Protein AF-C0BC99-F1 (afdb_monomer_lite)

Sequence (129 aa):
MKLSVIQNAFENVKKFSQEKLVEKYPNGVPEAIQKRYLQELTFLENSDCIDDFEIFRCLSEEAKKSNTLMNMRGTVSGSILCYLLGNHSFNPLSTHYYCTECGYYEKVDTHLFGIDLPSRKCPCCNTKM

pLDDT: mean 93.55, std 7.0, range [51.5, 98.44]

InterPro domains:
  IPR011708 Bacterial DNA polymerase III, alpha subunit, NTPase domain [PF07733] (13-95)

Structure (mmCIF, N/CA/C/O backbone):
data_AF-C0BC99-F1
#
_entry.id   AF-C0BC99-F1
#
loop_
_atom_site.group_PDB
_atom_site.id
_atom_site.type_symbol
_atom_site.label_atom_id
_atom_site.label_alt_id
_atom_site.label_comp_id
_atom_site.label_asym_id
_atom_site.label_entity_id
_atom_site.label_seq_id
_atom_site.pdbx_PDB_ins_code
_atom_site.Cartn_x
_atom_site.Cartn_y
_atom_site.Cartn_z
_atom_site.occupancy
_atom_site.B_iso_or_equiv
_atom_site.auth_seq_id
_atom_site.auth_comp_id
_atom_site.auth_asym_id
_atom_site.auth_atom_id
_atom_site.pdbx_PDB_model_num
ATOM 1 N N . MET A 1 1 ? -9.883 15.388 28.819 1.00 51.50 1 MET A N 1
ATOM 2 C CA . MET A 1 1 ? -10.926 14.483 28.293 1.00 51.50 1 MET A CA 1
ATOM 3 C C . MET A 1 1 ? -10.224 13.212 27.834 1.00 51.50 1 MET A C 1
ATOM 5 O O . MET A 1 1 ? -9.363 13.324 26.977 1.00 51.50 1 MET A O 1
ATOM 9 N N . LYS A 1 2 ? -10.476 12.052 28.459 1.00 58.25 2 LYS A N 1
ATOM 10 C CA . LYS A 1 2 ? -9.964 10.762 27.962 1.00 58.25 2 LYS A CA 1
ATOM 11 C C . LYS A 1 2 ? -10.963 10.258 26.927 1.00 58.25 2 LYS A C 1
ATOM 13 O O . LYS A 1 2 ? -12.096 9.961 27.295 1.00 58.25 2 LYS A O 1
ATOM 18 N N . LEU A 1 3 ? -10.571 10.255 25.658 1.00 64.56 3 LEU A N 1
ATOM 19 C CA . LEU A 1 3 ? -11.337 9.581 24.614 1.00 64.56 3 LEU A CA 1
ATOM 20 C C . LEU A 1 3 ? -11.312 8.071 24.894 1.00 64.56 3 LEU A C 1
ATOM 22 O O . LEU A 1 3 ? -10.333 7.548 25.428 1.00 64.56 3 LEU A O 1
ATOM 26 N N . SER A 1 4 ? -12.422 7.395 24.619 1.00 75.62 4 SER A N 1
ATOM 27 C CA . SER A 1 4 ? -12.529 5.942 24.738 1.00 75.62 4 SER A CA 1
ATOM 28 C C . SER A 1 4 ? -11.747 5.262 23.618 1.00 75.62 4 SER A C 1
ATOM 30 O O . SER A 1 4 ? -11.940 5.622 22.459 1.00 75.62 4 SER A O 1
ATOM 32 N N . VAL A 1 5 ? -10.936 4.265 23.975 1.00 83.31 5 VAL A N 1
ATOM 33 C CA . VAL A 1 5 ? -10.159 3.449 23.029 1.00 83.31 5 VAL A CA 1
ATOM 34 C C . VAL A 1 5 ? -11.096 2.623 22.148 1.00 83.31 5 VAL A C 1
ATOM 36 O O . VAL A 1 5 ? -12.065 2.044 22.655 1.00 83.31 5 VAL A O 1
ATOM 39 N N . ILE A 1 6 ? -10.811 2.543 20.848 1.00 91.00 6 ILE A N 1
ATOM 40 C CA . ILE A 1 6 ? -11.576 1.698 19.930 1.00 91.00 6 ILE A CA 1
ATOM 41 C C . ILE A 1 6 ? -11.120 0.245 20.111 1.00 91.00 6 ILE A C 1
ATOM 43 O O . ILE A 1 6 ? -9.941 -0.092 20.008 1.00 91.00 6 ILE A O 1
ATOM 47 N N . GLN A 1 7 ? -12.064 -0.650 20.403 1.00 91.38 7 GLN A N 1
ATOM 48 C CA . GLN A 1 7 ? -11.747 -2.067 20.592 1.00 91.38 7 GLN A CA 1
ATOM 49 C C . GLN A 1 7 ? -11.195 -2.686 19.300 1.00 91.38 7 GL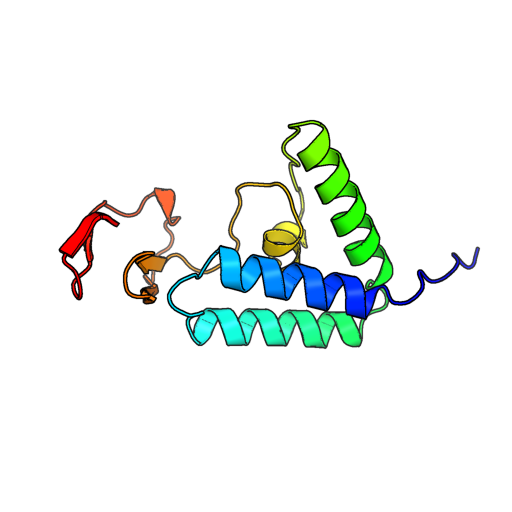N A C 1
ATOM 51 O O . GLN A 1 7 ? -11.794 -2.539 18.236 1.00 91.38 7 GLN A O 1
ATOM 56 N N . ASN A 1 8 ? -10.091 -3.431 19.420 1.00 94.50 8 ASN A N 1
ATOM 57 C CA . ASN A 1 8 ? -9.410 -4.127 18.319 1.00 94.50 8 ASN A CA 1
ATOM 58 C C . ASN A 1 8 ? -8.950 -3.211 17.166 1.00 94.50 8 ASN A C 1
ATOM 60 O O . ASN A 1 8 ? -8.856 -3.650 16.018 1.00 94.50 8 ASN A O 1
ATOM 64 N N . ALA A 1 9 ? -8.704 -1.926 17.440 1.00 96.19 9 ALA A N 1
ATOM 65 C CA . ALA A 1 9 ? -8.343 -0.951 16.414 1.00 96.19 9 ALA A CA 1
ATOM 66 C C . ALA A 1 9 ? -7.089 -1.361 15.624 1.00 96.19 9 ALA A C 1
ATOM 68 O O . ALA A 1 9 ? -7.082 -1.311 14.393 1.00 96.19 9 ALA A O 1
ATOM 69 N N . PHE A 1 10 ? -6.052 -1.848 16.311 1.00 97.19 10 PHE A N 1
ATOM 70 C CA . PHE A 1 10 ? -4.827 -2.302 15.657 1.00 97.19 10 PHE A CA 1
ATOM 71 C C . PHE A 1 10 ? -5.066 -3.526 14.766 1.00 97.19 10 PHE A C 1
ATOM 73 O O . PHE A 1 10 ? -4.618 -3.558 13.619 1.00 97.19 10 PHE A O 1
ATOM 80 N N . GLU A 1 11 ? -5.804 -4.523 15.255 1.00 97.88 11 GLU A N 1
ATOM 81 C CA . GLU A 1 11 ? -6.127 -5.741 14.514 1.00 97.88 11 GLU A CA 1
ATOM 82 C C . GLU A 1 11 ? -6.948 -5.434 13.259 1.00 97.88 11 GLU A C 1
ATOM 84 O O . GLU A 1 11 ? -6.675 -5.998 12.195 1.00 97.88 11 GLU A O 1
ATOM 89 N N . ASN A 1 12 ? -7.910 -4.511 13.356 1.00 97.56 12 ASN A N 1
ATOM 90 C CA . ASN A 1 12 ? -8.715 -4.063 12.223 1.00 97.56 12 ASN A CA 1
ATOM 91 C C . ASN A 1 12 ? -7.846 -3.387 11.155 1.00 97.56 12 ASN A C 1
ATOM 93 O O . ASN A 1 12 ? -7.920 -3.753 9.977 1.00 97.56 12 ASN A O 1
ATOM 97 N N . VAL A 1 13 ? -6.981 -2.451 11.563 1.00 98.12 13 VAL A N 1
ATOM 98 C CA . VAL A 1 13 ? -6.041 -1.764 10.666 1.00 98.12 13 VAL A CA 1
ATOM 99 C C . VAL A 1 13 ? -5.088 -2.758 10.006 1.00 98.12 13 VAL A C 1
ATOM 101 O O . VAL A 1 13 ? -4.925 -2.742 8.782 1.00 98.12 13 VAL A O 1
ATOM 104 N N . LYS A 1 14 ? -4.485 -3.661 10.785 1.00 98.44 14 LYS A N 1
ATOM 105 C CA . LYS A 1 14 ? -3.554 -4.687 10.298 1.00 98.44 14 LYS A CA 1
ATOM 106 C C . LYS A 1 14 ? -4.210 -5.610 9.280 1.00 98.44 14 LYS A C 1
ATOM 108 O O . LYS A 1 14 ? -3.655 -5.830 8.207 1.00 98.44 14 LYS A O 1
ATOM 113 N N . LYS A 1 15 ? -5.396 -6.133 9.596 1.00 98.38 15 LYS A N 1
ATOM 114 C CA . LYS A 1 15 ? -6.127 -7.038 8.707 1.00 98.38 15 LYS A CA 1
ATOM 115 C C . LYS A 1 15 ? -6.478 -6.348 7.390 1.00 98.38 15 LYS A C 1
ATOM 117 O O . LYS A 1 15 ? -6.138 -6.856 6.326 1.00 98.38 15 LYS A O 1
ATOM 122 N N . PHE A 1 16 ? -7.100 -5.172 7.461 1.00 98.38 16 PHE A N 1
ATOM 123 C CA . PHE A 1 16 ? -7.536 -4.449 6.268 1.00 98.38 16 PHE A CA 1
ATOM 124 C C . PHE A 1 16 ? -6.355 -4.026 5.388 1.00 98.38 16 PHE A C 1
ATOM 126 O O . PHE A 1 16 ? -6.381 -4.207 4.171 1.00 98.38 16 PHE A O 1
ATOM 133 N N . SER A 1 17 ? -5.294 -3.479 5.989 1.00 98.25 17 SER A N 1
ATOM 134 C CA . SER A 1 17 ? -4.109 -3.061 5.234 1.00 98.25 17 SER A CA 1
ATOM 135 C C . SER A 1 17 ? -3.385 -4.249 4.592 1.00 98.25 17 SER A C 1
ATOM 137 O O . SER A 1 17 ? -2.945 -4.128 3.451 1.00 98.25 17 SER A O 1
ATOM 139 N N . GLN A 1 18 ? -3.339 -5.414 5.248 1.00 98.25 18 GLN A N 1
ATOM 140 C CA . GLN A 1 18 ? -2.799 -6.643 4.664 1.00 98.25 18 GLN A CA 1
ATOM 141 C C . GLN A 1 18 ? -3.628 -7.138 3.470 1.00 98.25 18 GLN A C 1
ATOM 143 O O . GLN A 1 18 ? -3.057 -7.484 2.437 1.00 98.25 18 GLN A O 1
ATOM 148 N N . GLU A 1 19 ? -4.959 -7.145 3.580 1.00 98.12 19 GLU A N 1
ATOM 149 C CA . GLU A 1 19 ? -5.854 -7.503 2.470 1.00 98.12 19 GLU A CA 1
ATOM 150 C C . GLU A 1 19 ? -5.625 -6.579 1.262 1.00 98.12 19 GLU A C 1
ATOM 152 O O . GLU A 1 19 ? -5.429 -7.046 0.139 1.00 98.12 19 GLU A O 1
ATOM 157 N N . LYS A 1 20 ? -5.543 -5.264 1.501 1.00 97.69 20 LYS A N 1
ATOM 158 C CA . LYS A 1 20 ? -5.283 -4.257 0.461 1.00 97.69 20 LYS A CA 1
ATOM 159 C C . LYS A 1 20 ? -3.889 -4.356 -0.140 1.00 97.69 20 LYS A C 1
ATOM 161 O O . LYS A 1 20 ? -3.711 -4.065 -1.323 1.00 97.69 20 LYS A O 1
ATOM 166 N N . LEU A 1 21 ? -2.900 -4.756 0.654 1.00 97.81 21 LEU A N 1
ATOM 167 C CA . LEU A 1 21 ? -1.539 -4.967 0.182 1.00 97.81 21 LEU A CA 1
ATOM 168 C C . LEU A 1 21 ? -1.510 -6.110 -0.836 1.00 97.81 21 LEU A C 1
ATOM 170 O O . LEU A 1 21 ? -0.978 -5.936 -1.927 1.00 97.81 21 LEU A O 1
ATOM 174 N N . VAL A 1 22 ? -2.142 -7.241 -0.522 1.00 96.94 22 VAL A N 1
ATOM 175 C CA . VAL A 1 22 ?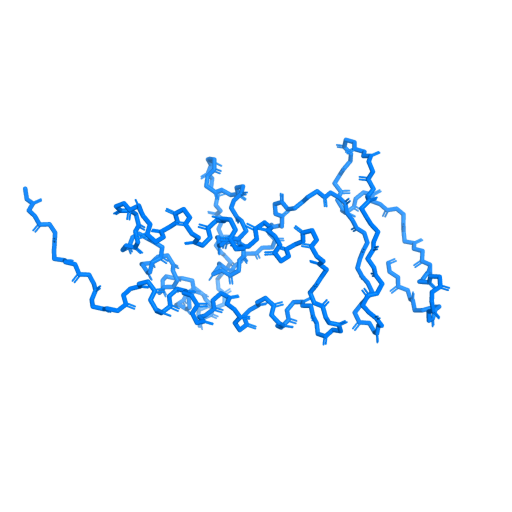 -2.223 -8.383 -1.446 1.00 96.94 22 VAL A CA 1
ATOM 176 C C . VAL A 1 22 ? -3.045 -8.040 -2.691 1.00 96.94 22 VAL A C 1
ATOM 178 O O . VAL A 1 22 ? -2.644 -8.395 -3.794 1.00 96.94 22 VAL A O 1
ATOM 181 N N . GLU A 1 23 ? -4.142 -7.290 -2.548 1.00 96.38 23 GLU A N 1
ATOM 182 C CA . GLU A 1 23 ? -4.950 -6.820 -3.685 1.00 96.38 23 GLU A CA 1
ATOM 183 C C . GLU A 1 23 ? -4.140 -5.946 -4.658 1.00 96.38 23 GLU A C 1
ATOM 185 O O . GLU A 1 23 ? -4.258 -6.090 -5.873 1.00 96.38 23 GLU A O 1
ATOM 190 N N . LYS A 1 24 ? -3.290 -5.052 -4.136 1.00 95.44 24 LYS A N 1
ATOM 191 C CA . LYS A 1 24 ? -2.434 -4.178 -4.955 1.00 95.44 24 LYS A CA 1
ATOM 192 C C . LYS A 1 24 ? -1.243 -4.907 -5.580 1.00 95.44 24 LYS A C 1
ATOM 194 O O . LYS A 1 24 ? -0.756 -4.467 -6.619 1.00 95.44 24 LYS A O 1
ATOM 199 N N . TYR A 1 25 ? -0.782 -5.995 -4.965 1.00 96.69 25 TYR A N 1
ATOM 200 C CA . TYR A 1 25 ? 0.362 -6.786 -5.422 1.00 96.69 25 TYR A CA 1
ATOM 201 C C . TYR A 1 25 ? -0.034 -8.264 -5.626 1.00 96.69 25 TYR A C 1
ATOM 203 O O . TYR A 1 25 ? 0.460 -9.142 -4.910 1.00 96.69 25 TYR A O 1
ATOM 211 N N . PRO A 1 26 ? -0.914 -8.565 -6.606 1.00 95.69 26 PRO A N 1
ATOM 212 C CA . PRO A 1 26 ? -1.516 -9.891 -6.782 1.00 95.69 26 PRO A CA 1
ATOM 213 C C . PRO A 1 26 ? -0.503 -10.994 -7.107 1.00 95.69 26 PRO A C 1
ATOM 215 O O . PRO A 1 26 ? -0.736 -12.156 -6.788 1.00 95.69 26 PRO A O 1
ATOM 218 N N . ASN A 1 27 ? 0.639 -10.639 -7.704 1.00 96.12 27 ASN A N 1
ATOM 219 C CA . ASN A 1 27 ? 1.712 -11.573 -8.051 1.00 96.12 27 ASN A CA 1
ATOM 220 C C . ASN A 1 27 ? 2.889 -11.522 -7.066 1.00 96.12 27 ASN A C 1
ATOM 222 O O . ASN A 1 27 ? 4.036 -11.780 -7.423 1.00 96.12 27 ASN A O 1
ATOM 226 N N . GLY A 1 28 ? 2.598 -11.179 -5.812 1.00 95.88 28 GLY A N 1
ATOM 227 C CA . GLY A 1 28 ? 3.568 -11.139 -4.727 1.00 95.88 28 GLY A CA 1
ATOM 228 C C . GLY A 1 28 ? 4.004 -9.719 -4.390 1.00 95.88 28 GLY A C 1
ATOM 229 O O . GLY A 1 28 ? 4.218 -8.882 -5.271 1.00 95.88 28 GLY A O 1
ATOM 230 N N . VAL A 1 29 ? 4.130 -9.469 -3.085 1.00 97.62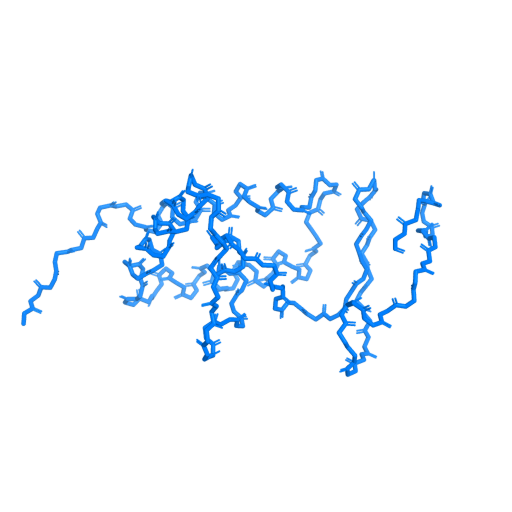 29 VAL A N 1
ATOM 231 C CA . VAL A 1 29 ? 4.578 -8.194 -2.522 1.00 97.62 29 VAL A CA 1
ATOM 232 C C . VAL A 1 29 ? 6.109 -8.134 -2.593 1.00 97.62 29 VAL A C 1
ATOM 234 O O . VAL A 1 29 ? 6.772 -8.968 -1.972 1.00 97.62 29 VAL A O 1
ATOM 237 N N . PRO A 1 30 ? 6.700 -7.155 -3.301 1.00 97.44 30 PRO A N 1
ATOM 238 C CA . PRO A 1 30 ? 8.149 -6.985 -3.342 1.00 97.44 30 PRO A CA 1
ATOM 239 C C . PRO A 1 30 ? 8.745 -6.758 -1.948 1.00 97.44 30 PRO A C 1
ATOM 241 O O . PRO A 1 30 ? 8.171 -6.037 -1.131 1.00 97.44 30 PRO A O 1
ATOM 244 N N . GLU A 1 31 ? 9.940 -7.296 -1.693 1.00 97.12 31 GLU A N 1
ATOM 245 C CA . GLU A 1 31 ? 10.593 -7.239 -0.374 1.00 97.12 31 GLU A CA 1
ATOM 246 C C . GLU A 1 31 ? 10.729 -5.805 0.163 1.00 97.12 31 GLU A C 1
ATOM 248 O O . GLU A 1 31 ? 10.443 -5.542 1.330 1.00 97.12 31 GLU A O 1
ATOM 253 N N . ALA A 1 32 ? 11.097 -4.850 -0.697 1.00 96.06 32 ALA A N 1
ATOM 254 C CA . ALA A 1 32 ? 11.220 -3.442 -0.318 1.00 96.06 32 ALA A CA 1
ATOM 255 C C . ALA A 1 32 ? 9.897 -2.855 0.211 1.00 96.06 32 ALA A C 1
ATOM 257 O O . ALA A 1 32 ? 9.895 -2.066 1.158 1.00 96.06 32 ALA A O 1
ATOM 258 N N . ILE A 1 33 ? 8.774 -3.266 -0.381 1.00 97.69 33 ILE A N 1
ATOM 259 C CA . ILE A 1 33 ? 7.430 -2.815 -0.016 1.00 97.69 33 ILE A CA 1
ATOM 260 C C . ILE A 1 33 ? 6.976 -3.523 1.259 1.00 97.69 33 ILE A C 1
ATOM 262 O O . ILE A 1 33 ? 6.513 -2.864 2.189 1.00 97.69 33 ILE A O 1
ATOM 266 N N . GLN A 1 34 ? 7.191 -4.839 1.344 1.00 98.00 34 GLN A N 1
ATOM 267 C CA . GLN A 1 34 ? 6.891 -5.632 2.534 1.00 98.00 34 GLN A CA 1
ATOM 268 C C . GLN A 1 34 ? 7.643 -5.103 3.761 1.00 98.00 34 GLN A C 1
ATOM 270 O O . GLN A 1 34 ? 7.058 -4.934 4.829 1.00 98.00 34 GLN A O 1
ATOM 275 N N . LYS A 1 35 ? 8.932 -4.788 3.605 1.00 98.12 35 LYS A N 1
ATOM 276 C CA . LYS A 1 35 ? 9.760 -4.216 4.668 1.00 98.12 35 LYS A CA 1
ATOM 277 C C . LYS A 1 35 ? 9.208 -2.874 5.140 1.00 98.12 35 LYS A C 1
ATO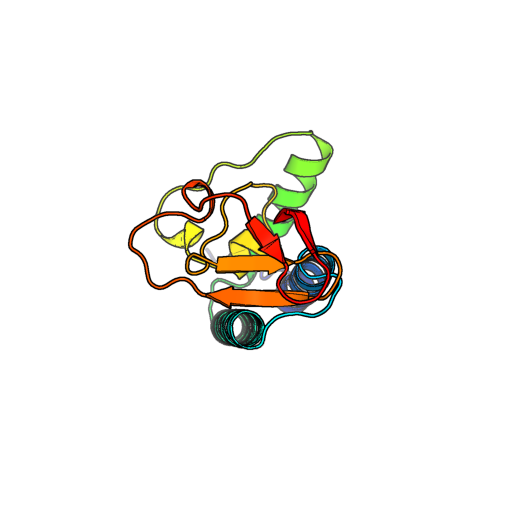M 279 O O . LYS A 1 35 ? 9.085 -2.669 6.343 1.00 98.12 35 LYS A O 1
ATOM 284 N N . ARG A 1 36 ? 8.842 -1.981 4.213 1.00 97.94 36 ARG A N 1
ATOM 285 C CA . ARG A 1 36 ? 8.261 -0.674 4.551 1.00 97.94 36 ARG A CA 1
ATOM 286 C C . ARG A 1 36 ? 6.915 -0.813 5.267 1.00 97.94 36 ARG A C 1
ATOM 288 O O . ARG A 1 36 ? 6.692 -0.128 6.259 1.00 97.94 36 ARG A O 1
ATOM 295 N N . TYR A 1 37 ? 6.054 -1.711 4.789 1.00 98.44 37 TYR A N 1
ATOM 296 C CA . TYR A 1 37 ? 4.772 -2.031 5.416 1.00 98.44 37 TYR A CA 1
ATOM 297 C C . TYR A 1 37 ? 4.945 -2.516 6.857 1.00 98.44 37 TYR A C 1
ATOM 299 O O . TYR A 1 37 ? 4.346 -1.948 7.765 1.00 98.44 37 TYR A O 1
ATOM 307 N N . LEU A 1 38 ? 5.804 -3.515 7.080 1.00 98.38 38 LEU A N 1
ATOM 308 C CA . LEU A 1 38 ? 6.049 -4.064 8.415 1.00 98.38 38 LEU A CA 1
ATOM 309 C C . LEU A 1 38 ? 6.654 -3.027 9.361 1.00 98.38 38 LEU A C 1
ATOM 311 O O . LEU A 1 38 ? 6.245 -2.958 10.513 1.00 98.38 38 LEU A O 1
ATOM 315 N N . GLN A 1 39 ? 7.582 -2.198 8.875 1.00 98.06 39 GLN A N 1
ATOM 316 C CA . GLN A 1 39 ? 8.139 -1.102 9.664 1.00 98.06 39 GLN A CA 1
ATOM 317 C C . GLN A 1 39 ? 7.041 -0.151 10.150 1.00 98.06 39 GLN A C 1
ATOM 319 O O . GLN A 1 39 ? 6.939 0.082 11.350 1.00 98.06 39 GLN A O 1
ATOM 324 N N . GLU A 1 40 ? 6.202 0.370 9.248 1.00 97.94 40 GLU A N 1
ATOM 325 C CA . GLU A 1 40 ? 5.115 1.280 9.637 1.00 97.94 40 GLU A CA 1
ATOM 326 C C . GLU A 1 40 ? 4.078 0.606 10.542 1.00 97.94 40 GLU A C 1
ATOM 328 O O . GLU A 1 40 ? 3.606 1.233 11.486 1.00 97.94 40 GLU A O 1
ATOM 333 N N . LEU A 1 41 ? 3.766 -0.671 10.312 1.00 98.06 41 LEU A N 1
ATOM 334 C CA . LEU A 1 41 ? 2.846 -1.428 11.158 1.00 98.06 41 LEU A CA 1
ATOM 335 C C . LEU A 1 41 ? 3.389 -1.604 12.585 1.00 98.06 41 LEU A C 1
ATOM 337 O O . LEU A 1 41 ? 2.650 -1.397 13.542 1.00 98.06 41 LEU A O 1
ATOM 341 N N . THR A 1 42 ? 4.678 -1.924 12.738 1.00 98.00 42 THR A N 1
ATOM 342 C CA . THR A 1 42 ? 5.335 -2.009 14.052 1.00 98.00 42 THR A CA 1
ATOM 343 C C . THR A 1 42 ? 5.412 -0.645 14.739 1.00 98.00 42 THR A C 1
ATOM 345 O O . THR A 1 42 ? 5.254 -0.567 15.955 1.00 98.00 42 THR A O 1
ATOM 348 N N . PHE A 1 43 ? 5.624 0.446 13.994 1.00 96.75 43 PHE A N 1
ATOM 349 C CA . PHE A 1 43 ? 5.549 1.790 14.575 1.00 96.75 43 PHE A CA 1
ATOM 350 C C . PHE A 1 43 ? 4.138 2.115 15.068 1.00 96.75 43 PHE A C 1
ATOM 352 O O . PHE A 1 43 ? 4.003 2.665 16.158 1.00 96.75 43 PHE A O 1
ATOM 359 N N . LEU A 1 44 ? 3.104 1.746 14.306 1.00 96.44 44 LEU A N 1
ATOM 360 C CA . LEU A 1 44 ? 1.715 1.962 14.700 1.00 96.44 44 LEU A CA 1
ATOM 361 C C . LEU A 1 44 ? 1.345 1.168 15.959 1.00 96.44 44 LEU A C 1
ATOM 363 O O . LEU A 1 44 ? 0.721 1.727 16.848 1.00 96.44 44 LEU A O 1
ATOM 367 N N . GLU A 1 45 ? 1.773 -0.093 16.069 1.00 96.19 45 GLU A N 1
ATOM 368 C CA . GLU A 1 45 ? 1.522 -0.952 17.243 1.00 96.19 45 GLU A CA 1
ATOM 369 C C . GLU A 1 45 ? 2.025 -0.333 18.558 1.00 96.19 45 GLU A C 1
ATOM 371 O O . GLU A 1 45 ? 1.447 -0.556 19.617 1.00 96.19 45 GLU A O 1
ATOM 376 N N . ASN A 1 46 ? 3.089 0.472 18.482 1.00 94.38 46 ASN A N 1
ATOM 377 C CA . ASN A 1 46 ? 3.710 1.141 19.626 1.00 94.38 46 ASN A CA 1
ATOM 378 C C . ASN A 1 46 ? 3.353 2.640 19.717 1.00 94.38 46 ASN A C 1
ATOM 380 O O . ASN A 1 46 ? 4.022 3.386 20.433 1.00 94.38 46 ASN A O 1
ATOM 384 N N . SER A 1 47 ? 2.353 3.101 18.963 1.00 92.19 47 SER A N 1
ATOM 385 C CA . SER A 1 47 ? 1.951 4.507 18.871 1.00 92.19 47 SER A CA 1
ATOM 386 C C . SER A 1 47 ? 0.597 4.754 19.535 1.00 92.19 47 SER A C 1
ATOM 388 O O . SER A 1 47 ? -0.297 3.917 19.481 1.00 92.19 47 SER A O 1
ATOM 390 N N . ASP A 1 48 ? 0.400 5.960 20.068 1.00 91.81 48 ASP A N 1
ATOM 391 C CA . ASP A 1 48 ? -0.906 6.423 20.556 1.00 91.81 48 ASP A CA 1
ATOM 392 C C . ASP A 1 48 ? -1.900 6.749 19.415 1.00 91.81 48 ASP A C 1
ATOM 394 O O . ASP A 1 48 ? -3.050 7.092 19.675 1.00 91.81 48 ASP A O 1
ATOM 398 N N . CYS A 1 49 ? -1.482 6.639 18.146 1.00 91.94 49 CYS A N 1
ATOM 399 C CA . CYS A 1 49 ? -2.290 6.969 16.964 1.00 91.94 49 CYS A CA 1
ATOM 400 C C . CYS A 1 49 ? -3.087 5.781 16.389 1.00 91.94 49 CYS A C 1
ATOM 402 O O . CYS A 1 49 ? -3.641 5.895 15.296 1.00 91.94 49 CYS A O 1
ATOM 404 N N . ILE A 1 50 ? -3.146 4.631 17.069 1.00 95.31 50 ILE A N 1
ATOM 405 C CA . ILE A 1 50 ? -3.867 3.441 16.570 1.00 95.31 50 ILE A CA 1
ATOM 406 C C . ILE A 1 50 ? -5.336 3.769 16.260 1.00 95.31 50 ILE A C 1
ATOM 408 O O . ILE A 1 50 ? -5.830 3.435 15.180 1.00 95.31 50 ILE A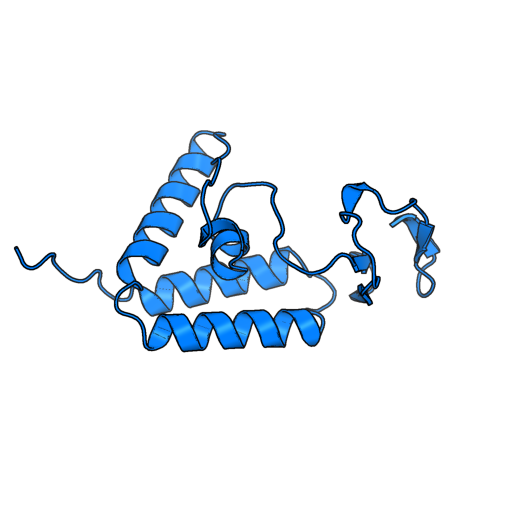 O 1
ATOM 412 N N . ASP A 1 51 ? -6.012 4.470 17.173 1.00 95.12 51 ASP A N 1
ATOM 413 C CA . ASP A 1 51 ? -7.414 4.859 17.001 1.00 95.12 51 ASP A CA 1
ATOM 414 C C . ASP A 1 51 ? -7.598 5.817 15.811 1.00 95.12 51 ASP A C 1
ATOM 416 O O . ASP A 1 51 ? -8.570 5.688 15.068 1.00 95.12 51 ASP A O 1
ATOM 420 N N . ASP A 1 52 ? -6.646 6.723 15.562 1.00 94.00 52 ASP A N 1
ATOM 421 C CA . ASP A 1 52 ? -6.697 7.649 14.421 1.00 94.00 52 ASP A CA 1
ATOM 422 C C . ASP A 1 52 ? -6.669 6.893 13.083 1.00 94.00 52 ASP A C 1
ATOM 424 O O . ASP A 1 52 ? -7.413 7.220 12.154 1.00 94.00 52 ASP A O 1
ATOM 428 N N . PHE A 1 53 ? -5.840 5.849 12.984 1.00 95.62 53 PHE A N 1
ATOM 429 C CA . PHE A 1 53 ? -5.757 5.002 11.791 1.00 95.62 53 PHE A CA 1
ATOM 430 C C . PHE A 1 53 ? -7.023 4.163 11.588 1.00 95.62 53 PHE A C 1
ATOM 432 O O . PHE A 1 53 ? -7.464 3.986 10.448 1.00 95.62 53 PHE A O 1
ATOM 439 N N . GLU A 1 54 ? -7.644 3.685 12.666 1.00 96.81 54 GLU A N 1
ATOM 440 C CA . GLU A 1 54 ? -8.910 2.951 12.588 1.00 96.81 54 GLU A CA 1
ATOM 441 C C . GLU A 1 54 ? -10.084 3.863 12.202 1.00 96.81 54 GLU A C 1
ATOM 443 O O . GLU A 1 54 ? -10.922 3.489 11.373 1.00 96.81 54 GLU A O 1
ATOM 448 N N . ILE A 1 55 ? -10.120 5.094 12.720 1.00 95.44 55 ILE A N 1
ATOM 449 C CA . ILE A 1 55 ? -11.082 6.119 12.295 1.00 95.44 55 ILE A CA 1
ATOM 450 C C . ILE A 1 55 ? -10.876 6.439 10.813 1.00 95.44 55 ILE A C 1
ATOM 452 O O . ILE A 1 55 ? -11.844 6.461 10.050 1.00 95.44 55 ILE A O 1
ATOM 456 N N . PHE A 1 56 ? -9.629 6.631 10.376 1.00 95.00 56 PHE A N 1
ATOM 457 C CA . PHE A 1 56 ? -9.311 6.874 8.970 1.00 95.00 56 PHE A CA 1
ATOM 458 C C . PHE A 1 56 ? -9.774 5.724 8.064 1.00 95.00 56 PHE A C 1
ATOM 460 O O . PHE A 1 56 ? -10.381 5.974 7.022 1.00 95.00 56 PHE A O 1
ATOM 467 N N . ARG A 1 57 ? -9.567 4.464 8.473 1.00 96.31 57 ARG A N 1
ATOM 468 C CA . ARG A 1 57 ? -10.077 3.281 7.759 1.00 96.31 57 ARG A CA 1
ATOM 469 C C . ARG A 1 57 ? -11.603 3.301 7.649 1.00 96.31 57 ARG A C 1
ATOM 471 O O . ARG A 1 57 ? -12.138 3.061 6.569 1.00 96.31 57 ARG A O 1
ATOM 478 N N . CYS A 1 58 ? -12.308 3.600 8.740 1.00 96.19 58 CYS A N 1
ATOM 479 C CA . CYS A 1 58 ? -13.770 3.696 8.736 1.00 96.19 58 CYS A CA 1
ATOM 480 C C . CYS A 1 58 ? -14.264 4.793 7.782 1.00 96.19 58 CYS A C 1
ATOM 482 O O . CYS A 1 58 ? -15.134 4.540 6.950 1.00 96.19 58 CYS A O 1
ATOM 484 N N . LEU A 1 59 ? -13.673 5.990 7.855 1.00 95.44 59 LEU A N 1
ATOM 485 C CA . LEU A 1 59 ? -13.996 7.105 6.959 1.00 95.44 59 LEU A CA 1
ATOM 486 C C . LEU A 1 59 ? -13.725 6.753 5.494 1.00 95.44 59 LEU A C 1
ATOM 488 O O . LEU A 1 59 ? -14.516 7.097 4.620 1.00 95.44 59 LEU A O 1
ATOM 492 N N . SER A 1 60 ? -12.638 6.031 5.232 1.00 95.31 60 SER A N 1
ATOM 493 C CA . SER A 1 60 ? -12.280 5.553 3.900 1.00 95.31 60 SER A CA 1
ATOM 494 C C . SER A 1 60 ? -13.321 4.609 3.304 1.00 95.31 60 SER A C 1
ATOM 496 O O . SER A 1 60 ? -13.714 4.765 2.146 1.00 95.31 60 SER A O 1
ATOM 498 N N . GLU A 1 61 ? -13.813 3.657 4.096 1.00 95.88 61 GLU A N 1
ATOM 499 C CA . GLU A 1 61 ? -14.849 2.722 3.658 1.00 95.88 61 GLU A CA 1
ATOM 500 C C . GLU A 1 61 ? -16.178 3.440 3.377 1.00 95.88 61 GLU A C 1
ATOM 502 O O . GLU A 1 61 ? -16.832 3.153 2.373 1.00 95.88 61 GLU A O 1
ATOM 507 N N . GLU A 1 62 ? -16.556 4.426 4.193 1.00 96.38 62 GLU A N 1
ATOM 508 C CA . GLU A 1 62 ? -17.737 5.260 3.924 1.00 96.38 62 GLU A CA 1
ATOM 509 C C . GLU A 1 62 ? -17.556 6.151 2.682 1.00 96.38 62 GLU A C 1
ATOM 511 O O . GLU A 1 62 ? -18.469 6.284 1.858 1.00 96.38 62 GLU A O 1
ATOM 516 N N . ALA A 1 63 ? -16.358 6.705 2.473 1.00 95.19 63 ALA A N 1
ATOM 517 C CA . ALA A 1 63 ? -16.022 7.445 1.258 1.00 95.19 63 ALA A CA 1
ATOM 518 C C . ALA A 1 63 ? -16.131 6.549 0.011 1.00 95.19 63 ALA A C 1
ATOM 520 O O . ALA A 1 63 ? -16.696 6.951 -1.006 1.00 95.19 63 ALA A O 1
ATOM 521 N N . LYS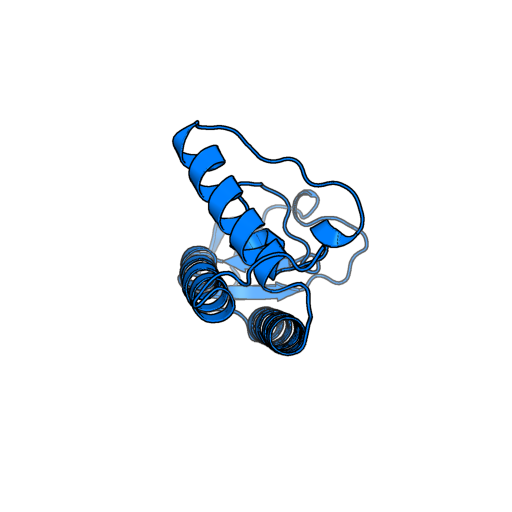 A 1 64 ? -15.678 5.293 0.100 1.00 94.56 64 LYS A N 1
ATOM 522 C CA . LYS A 1 64 ? -15.811 4.307 -0.978 1.00 94.56 64 LYS A CA 1
ATOM 523 C C . LYS A 1 64 ? -17.275 3.979 -1.286 1.00 94.56 64 LYS A C 1
ATOM 525 O O . LYS A 1 64 ? -17.654 3.974 -2.454 1.00 94.56 64 LYS A O 1
ATOM 530 N N . LYS A 1 65 ? -18.113 3.756 -0.266 1.00 96.25 65 LYS A N 1
ATOM 531 C CA . LYS A 1 65 ? -19.561 3.503 -0.441 1.00 96.25 65 LYS A CA 1
ATOM 532 C C . LYS A 1 65 ? -20.286 4.674 -1.106 1.00 96.25 65 LYS A C 1
ATOM 534 O O . LYS A 1 65 ? -21.231 4.463 -1.860 1.00 96.25 65 LYS A O 1
ATOM 539 N N . SER A 1 66 ? -19.830 5.896 -0.846 1.00 95.44 66 SER A N 1
ATOM 540 C CA . SER A 1 66 ? -20.370 7.130 -1.427 1.00 95.44 66 SER A CA 1
ATOM 541 C C . SER A 1 66 ? -19.687 7.553 -2.737 1.00 95.44 66 SER A C 1
ATOM 543 O O . SER A 1 66 ? -19.932 8.660 -3.213 1.00 95.44 66 SER A O 1
ATOM 545 N N . ASN A 1 67 ? -18.839 6.701 -3.338 1.00 93.38 67 ASN A N 1
ATOM 546 C CA . ASN A 1 67 ? -18.060 7.002 -4.550 1.00 93.38 67 ASN A CA 1
ATOM 547 C C . ASN A 1 67 ? -17.261 8.319 -4.464 1.00 93.38 67 ASN A C 1
ATOM 549 O O . ASN A 1 67 ? -17.057 9.009 -5.463 1.00 93.38 67 ASN A O 1
ATOM 553 N N . THR A 1 68 ? -16.799 8.673 -3.264 1.00 93.00 68 THR A N 1
ATOM 554 C CA . THR A 1 68 ? -16.041 9.896 -2.993 1.00 93.00 68 THR A CA 1
ATOM 555 C C . THR A 1 68 ? -14.564 9.577 -2.798 1.00 93.00 68 THR A C 1
ATOM 557 O O . THR A 1 68 ? -14.198 8.732 -1.981 1.00 93.00 68 THR A O 1
ATOM 560 N N . LEU A 1 69 ? -13.697 10.279 -3.529 1.00 90.88 69 LEU A N 1
ATOM 561 C CA . LEU A 1 69 ? -12.250 10.191 -3.341 1.00 90.88 69 LEU A CA 1
ATOM 562 C C . LEU A 1 69 ? -11.825 11.051 -2.147 1.00 90.88 69 LEU A C 1
ATOM 564 O O . LEU A 1 69 ? -12.203 12.220 -2.051 1.00 90.88 69 LEU A O 1
ATOM 568 N N . MET A 1 70 ? -10.992 10.502 -1.268 1.00 89.00 70 MET A N 1
ATOM 569 C CA . MET A 1 70 ? -10.393 11.280 -0.187 1.00 89.00 70 MET A CA 1
ATOM 570 C C . MET A 1 70 ? -9.128 11.987 -0.671 1.00 89.00 70 MET A C 1
ATOM 572 O O . MET A 1 70 ? -8.271 11.386 -1.314 1.00 89.00 70 MET A O 1
ATOM 576 N N . ASN A 1 71 ? -8.980 13.261 -0.316 1.00 84.94 71 ASN A N 1
ATOM 577 C CA . ASN A 1 71 ? -7.753 14.012 -0.555 1.00 84.94 71 ASN A CA 1
ATOM 578 C C . ASN A 1 71 ? -7.035 14.244 0.772 1.00 84.94 71 ASN A C 1
ATOM 580 O O . ASN A 1 71 ? -7.590 14.839 1.693 1.00 84.94 71 ASN A O 1
ATOM 584 N N . MET A 1 72 ? -5.789 13.788 0.851 1.00 81.50 72 MET A N 1
ATOM 585 C CA . MET A 1 72 ? -4.941 13.908 2.036 1.00 81.50 72 MET A CA 1
ATOM 586 C C . MET A 1 72 ? -4.010 15.114 1.892 1.00 81.50 72 MET A C 1
ATOM 588 O O . MET A 1 72 ? -3.508 15.390 0.800 1.00 81.50 72 MET A O 1
ATOM 592 N N . ARG A 1 73 ? -3.760 15.838 2.987 1.00 82.31 73 ARG A N 1
ATOM 593 C CA . ARG A 1 73 ? -2.780 16.937 3.045 1.00 82.31 73 ARG A CA 1
ATOM 594 C C . ARG A 1 73 ? -1.857 16.771 4.250 1.00 82.31 73 ARG A C 1
ATOM 596 O O . ARG A 1 73 ? -2.218 16.124 5.227 1.00 82.31 73 ARG A O 1
ATOM 603 N N . GLY A 1 74 ? -0.682 17.394 4.179 1.00 83.31 74 GLY A N 1
ATOM 604 C CA . GLY A 1 74 ? 0.341 17.308 5.220 1.00 83.31 74 GLY A CA 1
ATOM 605 C C . GLY A 1 74 ? 1.257 16.097 5.047 1.00 83.31 74 GLY A C 1
ATOM 606 O O . GLY A 1 74 ? 1.338 15.509 3.975 1.00 83.31 74 GLY A O 1
ATOM 607 N N . THR A 1 75 ? 1.976 15.744 6.106 1.00 80.62 75 THR A N 1
ATOM 608 C CA . THR A 1 75 ? 3.018 14.702 6.082 1.00 80.62 75 THR A CA 1
ATOM 609 C C . THR A 1 75 ? 2.461 13.279 6.121 1.00 80.62 75 THR A C 1
ATOM 611 O O . THR A 1 75 ? 3.141 12.341 5.710 1.00 80.62 75 THR A O 1
ATOM 614 N N . VAL A 1 76 ? 1.209 13.118 6.558 1.00 80.12 76 VAL A N 1
ATOM 615 C CA . VAL A 1 76 ? 0.529 11.820 6.704 1.00 80.12 76 VAL A CA 1
ATOM 616 C C . VAL A 1 76 ? 0.413 11.074 5.367 1.00 80.12 76 VAL A C 1
ATOM 618 O O . VAL A 1 76 ? 0.437 9.846 5.337 1.00 80.12 76 VAL A O 1
ATOM 621 N N . SER A 1 77 ? 0.389 11.788 4.234 1.00 80.06 77 SER A N 1
ATOM 622 C CA . SER A 1 77 ? 0.343 11.171 2.901 1.00 80.06 77 SER A CA 1
ATOM 623 C C . SER A 1 77 ? 1.585 10.343 2.552 1.00 80.06 77 SER A C 1
ATOM 625 O O . SER A 1 77 ? 1.549 9.608 1.574 1.00 80.06 77 SER A O 1
ATOM 627 N N . GLY A 1 78 ? 2.675 10.445 3.323 1.00 91.00 78 GLY A N 1
ATOM 628 C CA . GLY A 1 78 ? 3.894 9.650 3.145 1.00 91.00 78 GLY A CA 1
ATOM 629 C C . GLY A 1 78 ? 3.837 8.225 3.716 1.00 91.00 78 GLY A C 1
ATOM 630 O O . GLY A 1 78 ? 4.817 7.490 3.584 1.00 91.00 78 GLY A O 1
ATOM 631 N N . SER A 1 79 ? 2.734 7.838 4.365 1.00 94.75 79 SER A N 1
ATOM 632 C CA . SER A 1 79 ? 2.566 6.523 4.995 1.00 94.75 79 SER A CA 1
ATOM 633 C C . SER A 1 79 ? 2.006 5.482 4.024 1.00 94.75 79 SER A C 1
ATOM 635 O O . SER A 1 79 ? 0.958 5.691 3.404 1.00 94.75 79 SER A O 1
ATOM 637 N N . ILE A 1 80 ? 2.664 4.319 3.933 1.00 96.88 80 ILE A N 1
ATOM 638 C CA . ILE A 1 80 ? 2.117 3.176 3.191 1.00 96.88 80 ILE A CA 1
ATOM 639 C C . ILE A 1 80 ? 0.828 2.662 3.842 1.00 96.88 80 ILE A C 1
ATOM 641 O O . ILE A 1 80 ? -0.081 2.253 3.127 1.00 96.88 80 ILE A O 1
ATOM 645 N N . LEU A 1 81 ? 0.697 2.727 5.172 1.00 97.25 81 LEU A N 1
ATOM 646 C CA . LEU A 1 81 ? -0.548 2.350 5.844 1.00 97.25 81 LEU A CA 1
ATOM 647 C C . LEU A 1 81 ? -1.705 3.246 5.396 1.00 97.25 81 LEU A C 1
ATOM 649 O O . LEU A 1 81 ? -2.749 2.730 5.009 1.00 97.25 81 LEU A O 1
ATOM 653 N N . CYS A 1 82 ? -1.513 4.566 5.334 1.00 95.44 82 CYS A N 1
ATOM 654 C CA . CYS A 1 82 ? -2.537 5.466 4.800 1.00 95.44 82 CYS A CA 1
ATOM 655 C C . CYS A 1 82 ? -2.888 5.152 3.338 1.00 95.44 82 CYS A C 1
ATOM 657 O O . CYS A 1 82 ? -4.066 5.126 2.991 1.00 95.44 82 CYS A O 1
ATOM 659 N N . TYR A 1 83 ? -1.893 4.830 2.506 1.00 95.69 83 TYR A N 1
ATOM 660 C CA . TYR A 1 83 ? -2.121 4.395 1.123 1.00 95.69 83 TYR A CA 1
ATOM 661 C C . TYR A 1 83 ? -2.939 3.103 1.003 1.00 95.69 83 TYR A C 1
ATOM 663 O O . TYR A 1 83 ? -3.719 2.945 0.063 1.00 95.69 83 TYR A O 1
ATOM 671 N N . LEU A 1 84 ? -2.766 2.167 1.935 1.00 97.00 84 LEU A N 1
ATOM 672 C CA . LEU A 1 84 ? -3.504 0.905 1.947 1.00 97.00 84 LEU A CA 1
ATOM 673 C C . LEU A 1 84 ? -4.920 1.073 2.507 1.00 97.00 84 LEU A C 1
ATOM 675 O O . LEU A 1 84 ? -5.845 0.435 2.014 1.00 97.00 84 LEU A O 1
ATOM 679 N N . LEU A 1 85 ? -5.095 1.928 3.515 1.00 96.56 85 LEU A N 1
ATOM 680 C CA . LEU A 1 85 ? -6.379 2.145 4.182 1.00 96.56 85 LEU A CA 1
ATOM 681 C C . LEU A 1 85 ? -7.293 3.101 3.404 1.00 96.56 85 LEU A C 1
ATOM 683 O O . LEU A 1 85 ? -8.511 2.975 3.493 1.00 96.56 85 LEU A O 1
ATOM 687 N N . GLY A 1 86 ? -6.729 4.062 2.670 1.00 93.38 86 GLY A N 1
ATOM 688 C CA . GLY A 1 86 ? -7.445 5.190 2.078 1.00 93.38 86 GLY A CA 1
ATOM 689 C C . GLY A 1 86 ? -8.047 4.936 0.690 1.00 93.38 86 GLY A C 1
ATOM 690 O O . GLY A 1 86 ? -7.417 4.352 -0.188 1.00 93.38 86 GLY A O 1
ATOM 691 N N . ASN A 1 87 ? -9.240 5.482 0.443 1.00 93.56 87 ASN A N 1
ATOM 692 C CA . ASN A 1 87 ? -9.847 5.587 -0.882 1.00 93.56 87 ASN A CA 1
ATOM 693 C C . ASN A 1 87 ? -9.264 6.788 -1.649 1.00 93.56 87 ASN A C 1
ATOM 695 O O . ASN A 1 87 ? -9.935 7.801 -1.861 1.00 93.56 87 ASN A O 1
ATOM 699 N N . HIS A 1 88 ? -7.980 6.702 -2.002 1.00 90.81 88 HIS A N 1
ATOM 700 C CA . HIS A 1 88 ? -7.250 7.732 -2.740 1.00 90.81 88 HIS A CA 1
ATOM 701 C C . HIS A 1 88 ? -6.220 7.130 -3.705 1.00 90.81 88 HIS A C 1
ATOM 703 O O . HIS A 1 88 ? -5.869 5.956 -3.622 1.00 90.81 88 HIS A O 1
ATOM 709 N N . SER A 1 89 ? -5.701 7.944 -4.626 1.00 85.56 89 SER A N 1
ATOM 710 C CA . SER A 1 89 ? -4.808 7.492 -5.707 1.00 85.56 89 SER A CA 1
ATOM 711 C C . SER A 1 89 ? -3.309 7.672 -5.433 1.00 85.56 89 SER A C 1
ATOM 713 O O . SER A 1 89 ? -2.487 7.186 -6.204 1.00 85.56 89 SER A O 1
ATOM 715 N N . PHE A 1 90 ? -2.924 8.364 -4.357 1.00 88.12 90 PHE A N 1
ATOM 716 C CA . PHE A 1 90 ? -1.518 8.674 -4.079 1.00 88.12 90 PHE A CA 1
ATOM 717 C C . PHE A 1 90 ? -0.749 7.499 -3.448 1.00 88.12 90 PHE A C 1
ATOM 719 O O . PHE A 1 90 ? -1.115 7.056 -2.362 1.00 88.12 90 PHE A O 1
ATOM 726 N N . ASN A 1 91 ? 0.334 7.044 -4.091 1.00 93.38 91 ASN A N 1
ATOM 727 C CA . ASN A 1 91 ? 1.257 6.019 -3.586 1.00 93.38 91 ASN A CA 1
ATOM 728 C C . ASN A 1 91 ? 2.566 6.675 -3.081 1.00 93.38 91 ASN A C 1
ATOM 730 O O . ASN A 1 91 ? 3.257 7.297 -3.887 1.00 93.38 91 ASN A O 1
ATOM 734 N N . PRO A 1 92 ? 2.939 6.532 -1.794 1.00 93.94 92 PRO A N 1
ATOM 735 C CA . PRO A 1 92 ? 4.100 7.207 -1.201 1.00 93.94 92 PRO A CA 1
ATOM 736 C C . PRO A 1 92 ? 5.442 6.499 -1.425 1.00 93.94 92 PRO A C 1
ATOM 738 O O . PRO A 1 92 ? 6.477 6.961 -0.939 1.00 93.94 92 PRO A O 1
ATOM 741 N N . LEU A 1 93 ? 5.443 5.336 -2.073 1.00 95.06 93 LEU A N 1
ATOM 742 C CA . LEU A 1 93 ? 6.654 4.548 -2.273 1.00 95.06 93 LEU A CA 1
ATOM 743 C C . LEU A 1 93 ? 7.588 5.211 -3.290 1.00 95.06 93 LEU A C 1
ATOM 745 O O . LEU A 1 93 ? 7.158 5.980 -4.146 1.00 95.06 93 LEU A O 1
ATOM 749 N N . SER A 1 94 ? 8.881 4.876 -3.216 1.00 94.19 94 SER A N 1
ATOM 750 C CA . SER A 1 94 ? 9.846 5.305 -4.233 1.00 94.19 94 SER A CA 1
ATOM 751 C C . SER A 1 94 ? 9.374 4.906 -5.625 1.00 94.19 94 SER A C 1
ATOM 753 O O . SER A 1 94 ? 8.815 3.827 -5.788 1.00 94.19 94 SER A O 1
ATOM 755 N N . THR A 1 95 ? 9.654 5.736 -6.619 1.00 96.12 95 THR A N 1
ATOM 756 C CA . THR A 1 95 ? 9.317 5.496 -8.023 1.00 96.12 95 THR A CA 1
ATOM 757 C C . THR A 1 95 ? 9.778 4.111 -8.486 1.00 96.12 95 THR A C 1
ATOM 759 O O . THR A 1 95 ? 10.935 3.731 -8.306 1.00 96.12 95 THR A O 1
ATOM 762 N N . HIS A 1 96 ? 8.850 3.313 -9.016 1.00 95.94 96 HIS A N 1
ATOM 763 C CA . HIS A 1 96 ? 9.093 1.918 -9.376 1.00 95.94 96 HIS A CA 1
ATOM 764 C C . HIS A 1 96 ? 8.159 1.452 -10.493 1.00 95.94 96 HIS A C 1
ATOM 766 O O . HIS A 1 96 ? 7.072 1.995 -10.674 1.00 95.94 96 HIS A O 1
ATOM 772 N N . TYR A 1 97 ? 8.570 0.396 -11.191 1.00 96.50 97 TYR A N 1
ATOM 773 C CA . TYR A 1 97 ? 7.679 -0.426 -12.002 1.00 96.50 97 TYR A CA 1
ATOM 774 C C . TYR A 1 97 ? 7.260 -1.658 -11.210 1.00 96.50 97 TYR A C 1
ATOM 776 O O . TYR A 1 97 ? 8.087 -2.273 -10.534 1.00 96.50 97 TYR A O 1
ATOM 784 N N . TYR A 1 98 ? 5.994 -2.042 -11.344 1.00 96.38 98 TYR A N 1
ATOM 785 C CA . TYR A 1 98 ? 5.479 -3.318 -10.865 1.00 96.38 98 TYR A CA 1
ATOM 786 C C . TYR A 1 98 ? 4.639 -3.976 -11.959 1.00 96.38 98 TYR A C 1
ATOM 788 O O . TYR A 1 98 ? 3.718 -3.361 -12.493 1.00 96.38 98 TYR A O 1
ATOM 796 N N . CYS A 1 99 ? 4.954 -5.224 -12.300 1.00 96.81 99 CYS A N 1
ATOM 797 C CA . CYS A 1 99 ? 4.167 -6.000 -13.245 1.00 96.81 99 CYS A CA 1
ATOM 798 C C . CYS A 1 99 ? 3.053 -6.749 -12.518 1.00 96.81 99 CYS A C 1
ATOM 800 O O . CYS A 1 99 ? 3.321 -7.683 -11.760 1.00 96.81 99 CYS A O 1
ATOM 802 N N . THR A 1 100 ? 1.805 -6.410 -12.823 1.00 94.62 100 THR A N 1
ATOM 803 C CA . THR A 1 100 ? 0.632 -7.074 -12.243 1.00 94.62 100 THR A CA 1
ATOM 804 C C . THR A 1 100 ? 0.422 -8.500 -12.729 1.00 94.62 100 THR A C 1
ATOM 806 O O . THR A 1 100 ? -0.393 -9.172 -12.122 1.00 94.62 100 THR A O 1
ATOM 809 N N . GLU A 1 101 ? 1.137 -8.971 -13.760 1.00 95.94 101 GLU A N 1
ATOM 810 C CA . GLU A 1 101 ? 0.992 -10.331 -14.317 1.00 95.94 101 GLU A CA 1
ATOM 811 C C . GLU A 1 101 ? 2.004 -11.338 -13.765 1.00 95.94 101 GLU A C 1
ATOM 813 O O . GLU A 1 101 ? 1.712 -12.525 -13.691 1.00 95.94 101 GLU A O 1
ATOM 818 N N . CYS A 1 102 ? 3.209 -10.890 -13.404 1.00 95.94 102 CYS A N 1
ATOM 819 C CA . CYS A 1 102 ? 4.279 -11.796 -12.968 1.00 95.94 102 CYS A CA 1
ATOM 820 C C . CYS A 1 102 ? 5.054 -11.308 -11.739 1.00 95.94 102 CYS A C 1
ATOM 822 O O . CYS A 1 102 ? 6.033 -11.937 -11.351 1.00 95.94 102 CYS A O 1
ATOM 824 N N . GLY A 1 103 ? 4.679 -10.163 -11.162 1.00 96.12 103 GLY A N 1
ATOM 825 C CA . GLY A 1 103 ? 5.284 -9.645 -9.935 1.00 96.12 103 GLY A CA 1
ATOM 826 C C . GLY A 1 103 ? 6.660 -9.002 -10.114 1.00 96.12 103 GLY A C 1
ATOM 827 O O . GLY A 1 103 ? 7.303 -8.668 -9.121 1.00 96.12 103 GLY A O 1
ATOM 828 N N . TYR A 1 104 ? 7.128 -8.805 -11.355 1.00 97.06 104 TYR A N 1
ATOM 829 C CA . TYR A 1 104 ? 8.395 -8.116 -11.610 1.00 97.06 104 TYR A CA 1
ATOM 830 C C . TYR A 1 104 ? 8.375 -6.721 -10.979 1.00 97.06 104 TYR A C 1
ATOM 832 O O . TYR A 1 104 ? 7.458 -5.943 -11.235 1.00 97.06 104 TYR A O 1
ATOM 840 N N . TYR A 1 105 ? 9.400 -6.406 -10.192 1.00 96.88 105 TYR A N 1
ATOM 841 C CA . TYR A 1 105 ? 9.539 -5.137 -9.490 1.00 96.88 105 TYR A CA 1
ATOM 842 C C . TYR A 1 105 ? 10.911 -4.530 -9.765 1.00 96.88 105 TYR A C 1
ATOM 844 O O . TYR A 1 105 ? 11.935 -5.184 -9.576 1.00 96.88 105 TYR A O 1
ATOM 852 N N . GLU A 1 106 ? 10.928 -3.260 -10.159 1.00 96.12 106 GLU A N 1
ATOM 853 C CA . GLU A 1 106 ? 12.155 -2.486 -10.330 1.00 96.12 106 GLU A CA 1
ATOM 854 C C . GLU A 1 106 ? 11.972 -1.103 -9.718 1.00 96.12 106 GLU A C 1
ATOM 856 O O . GLU A 1 106 ? 11.167 -0.305 -10.200 1.00 96.12 106 GLU A O 1
ATOM 861 N N . LYS A 1 107 ? 12.744 -0.806 -8.670 1.00 96.00 107 LYS A N 1
ATOM 862 C CA . LYS A 1 107 ? 12.869 0.556 -8.152 1.00 96.00 107 LYS A CA 1
ATOM 863 C C . LYS A 1 107 ? 13.723 1.379 -9.117 1.00 96.00 107 LYS A C 1
ATOM 865 O O . LYS A 1 107 ? 14.820 0.960 -9.468 1.00 96.00 107 LYS A O 1
ATOM 870 N N . VAL A 1 108 ? 13.243 2.563 -9.476 1.00 96.06 108 VAL A N 1
ATOM 871 C CA . VAL A 1 108 ? 13.956 3.520 -10.324 1.00 96.06 108 VAL A CA 1
ATOM 872 C C . VAL A 1 108 ? 14.516 4.622 -9.432 1.00 96.06 108 VAL A C 1
ATOM 874 O O . VAL A 1 108 ? 13.766 5.289 -8.718 1.00 96.06 108 VAL A O 1
ATOM 877 N N . ASP A 1 109 ? 15.833 4.806 -9.451 1.00 94.88 109 ASP A N 1
ATOM 878 C CA . ASP A 1 109 ? 16.482 5.887 -8.709 1.00 94.88 109 ASP A CA 1
ATOM 879 C C . ASP A 1 109 ? 16.371 7.195 -9.502 1.00 94.88 109 ASP A C 1
ATOM 881 O O . ASP A 1 109 ? 17.100 7.431 -10.463 1.00 94.88 109 ASP A O 1
ATOM 885 N N . THR A 1 110 ? 15.361 7.999 -9.173 1.00 94.69 110 THR A N 1
ATOM 886 C CA . THR A 1 110 ? 15.036 9.233 -9.890 1.00 94.69 110 THR A CA 1
ATOM 887 C C . THR A 1 110 ? 14.292 10.217 -8.992 1.00 94.69 110 THR A C 1
ATOM 889 O O . THR A 1 110 ? 13.660 9.833 -8.008 1.00 94.69 110 THR A O 1
ATOM 892 N N . HIS A 1 111 ? 14.339 11.497 -9.358 1.00 91.94 111 HIS A N 1
ATOM 893 C CA . HIS A 1 111 ? 13.524 12.555 -8.753 1.00 91.94 111 HIS A CA 1
ATOM 894 C C . HIS A 1 111 ? 12.113 12.650 -9.358 1.00 91.94 111 HIS A C 1
ATOM 896 O O . HIS A 1 111 ? 11.305 13.451 -8.897 1.00 91.94 111 HIS A O 1
ATOM 902 N N . LEU A 1 112 ? 11.831 11.860 -10.397 1.00 93.06 112 LEU A N 1
ATOM 903 C CA . LEU A 1 112 ? 10.535 11.796 -11.070 1.00 93.06 112 LEU A CA 1
ATOM 904 C C . LEU A 1 112 ? 9.511 10.971 -10.282 1.00 93.06 112 LEU A C 1
ATOM 906 O O . LEU A 1 112 ? 9.886 10.100 -9.495 1.00 93.06 112 LEU A O 1
ATOM 910 N N . PHE A 1 113 ? 8.222 11.183 -10.549 1.00 91.31 113 PHE A N 1
ATOM 911 C CA . PHE A 1 113 ? 7.140 10.348 -10.030 1.00 91.31 113 PHE A CA 1
ATOM 912 C C . PHE A 1 113 ? 6.902 9.126 -10.925 1.00 91.31 113 PHE A C 1
ATOM 914 O O . PHE A 1 113 ? 7.251 9.118 -12.103 1.00 91.31 113 PHE A O 1
ATOM 921 N N . GLY A 1 114 ? 6.248 8.088 -10.392 1.00 92.38 114 GLY A N 1
ATOM 922 C CA . GLY A 1 114 ? 5.892 6.892 -11.174 1.00 92.38 114 GLY A CA 1
ATOM 923 C C . GLY A 1 114 ? 5.089 7.195 -12.441 1.00 92.38 114 GLY A C 1
ATOM 924 O O . GLY A 1 114 ? 5.270 6.528 -13.451 1.00 92.38 114 GLY A O 1
ATOM 925 N N . ILE A 1 115 ? 4.260 8.241 -12.411 1.00 93.19 115 ILE A N 1
ATOM 926 C CA . ILE A 1 115 ? 3.480 8.702 -13.569 1.00 93.19 115 ILE A CA 1
ATOM 927 C C . ILE A 1 115 ? 4.329 9.333 -14.684 1.00 93.19 115 ILE A C 1
ATOM 929 O O . ILE A 1 115 ? 3.869 9.399 -15.819 1.00 93.19 115 ILE A O 1
ATOM 933 N N . ASP A 1 116 ? 5.549 9.775 -14.374 1.00 95.56 116 ASP A N 1
ATOM 934 C CA . ASP A 1 116 ? 6.471 10.386 -15.338 1.00 95.56 116 ASP A CA 1
ATOM 935 C C . ASP A 1 116 ? 7.357 9.335 -16.025 1.00 95.56 116 ASP A C 1
ATOM 937 O O . ASP A 1 116 ? 8.120 9.647 -16.942 1.00 95.56 116 ASP A O 1
ATOM 941 N N . LEU A 1 117 ? 7.302 8.082 -15.561 1.00 94.44 117 LEU A N 1
ATOM 942 C CA . LEU A 1 117 ? 8.086 7.000 -16.129 1.00 94.44 117 LEU A CA 1
ATOM 943 C C . LEU A 1 117 ? 7.564 6.617 -17.526 1.00 94.44 117 LEU A C 1
ATOM 945 O O . LEU A 1 117 ? 6.352 6.524 -17.737 1.00 94.44 117 LEU A O 1
ATOM 949 N N . PRO A 1 118 ? 8.456 6.353 -18.497 1.00 94.56 118 PRO A N 1
ATOM 950 C CA . PRO A 1 118 ? 8.038 5.930 -19.825 1.00 94.56 118 PRO A CA 1
ATOM 951 C C . PRO A 1 118 ? 7.385 4.544 -19.776 1.00 94.56 118 PRO A C 1
ATOM 953 O O . PRO A 1 118 ? 7.921 3.613 -19.178 1.00 94.56 118 PRO A O 1
ATOM 956 N N . SER A 1 119 ? 6.265 4.365 -20.479 1.00 94.00 119 SER A N 1
ATOM 957 C CA . SER A 1 119 ? 5.673 3.029 -20.606 1.00 94.00 119 SER A CA 1
ATOM 958 C C . SER A 1 119 ? 6.638 2.079 -21.318 1.00 94.00 119 SER A C 1
ATOM 960 O O . SER A 1 119 ? 7.248 2.428 -22.334 1.00 94.00 119 SER A O 1
ATOM 962 N N . ARG A 1 120 ? 6.767 0.859 -20.794 1.00 94.56 120 ARG A N 1
ATOM 963 C CA . ARG A 1 120 ? 7.684 -0.163 -21.319 1.00 94.56 120 ARG A CA 1
ATOM 964 C C . ARG A 1 120 ? 7.100 -1.558 -21.153 1.00 94.56 120 ARG A C 1
ATOM 966 O O . ARG A 1 120 ? 6.077 -1.750 -20.510 1.00 94.56 120 ARG A O 1
ATOM 973 N N . LYS A 1 121 ? 7.739 -2.560 -21.749 1.00 97.06 121 LYS A N 1
ATOM 974 C CA . LYS A 1 121 ? 7.337 -3.958 -21.562 1.00 97.06 121 LYS A CA 1
ATOM 975 C C . LYS A 1 121 ? 8.067 -4.570 -20.374 1.00 97.06 121 LYS A C 1
ATOM 977 O O . LYS A 1 121 ? 9.236 -4.271 -20.140 1.00 97.06 121 LYS A O 1
ATOM 982 N N . CYS A 1 122 ? 7.378 -5.436 -19.640 1.00 96.69 122 CYS A N 1
ATOM 983 C CA . CYS A 1 122 ? 7.972 -6.245 -18.589 1.00 96.69 122 CYS A CA 1
ATOM 984 C C . CYS A 1 122 ? 9.091 -7.120 -19.173 1.00 96.69 122 CYS A C 1
ATOM 986 O O . CYS A 1 122 ? 8.833 -7.845 -20.135 1.00 96.69 122 CYS A O 1
ATOM 988 N N . PRO A 1 123 ? 10.304 -7.118 -18.592 1.00 96.62 123 PRO A N 1
ATOM 989 C CA . PRO A 1 123 ? 11.399 -7.951 -19.085 1.00 96.62 123 PRO A CA 1
ATOM 990 C C . PRO A 1 123 ? 11.162 -9.452 -18.851 1.00 96.62 123 PRO A C 1
ATOM 992 O O . PRO A 1 123 ? 11.828 -10.270 -19.475 1.00 96.62 123 PRO A O 1
ATOM 995 N N . CYS A 1 124 ? 10.218 -9.822 -17.976 1.00 95.81 124 CYS A N 1
ATOM 996 C CA . CYS A 1 124 ? 9.918 -11.217 -17.644 1.00 95.81 124 CYS A CA 1
ATOM 997 C C . CYS A 1 124 ? 8.777 -11.810 -18.484 1.00 95.81 124 CYS A C 1
ATOM 999 O O . CYS A 1 124 ? 8.888 -12.942 -18.939 1.00 95.81 124 CYS A O 1
ATOM 1001 N N . CYS A 1 125 ? 7.680 -11.070 -18.684 1.00 96.50 125 CYS A N 1
ATOM 1002 C CA . CYS A 1 125 ? 6.470 -11.585 -19.348 1.00 96.50 125 CYS A CA 1
ATOM 1003 C C . CYS A 1 125 ? 6.011 -10.759 -20.559 1.00 96.50 125 CYS A C 1
ATOM 1005 O O . CYS A 1 125 ? 5.015 -11.096 -21.192 1.00 96.50 125 CYS A O 1
ATOM 1007 N N . ASN A 1 126 ? 6.730 -9.685 -20.907 1.00 95.75 126 ASN A N 1
ATOM 1008 C CA . ASN A 1 126 ? 6.446 -8.805 -22.046 1.00 95.75 126 ASN A CA 1
ATOM 1009 C C . ASN A 1 126 ? 5.122 -8.008 -21.964 1.00 95.75 126 ASN A C 1
ATOM 1011 O O . ASN A 1 126 ? 4.790 -7.282 -22.905 1.00 95.75 126 ASN A O 1
ATOM 1015 N N . THR A 1 127 ? 4.386 -8.092 -20.849 1.00 95.81 127 THR A N 1
ATOM 1016 C CA . THR A 1 127 ? 3.191 -7.274 -20.586 1.00 95.81 127 THR A CA 1
ATOM 1017 C C . THR A 1 127 ? 3.551 -5.793 -20.492 1.00 95.81 127 THR A C 1
ATOM 1019 O O . THR A 1 127 ? 4.625 -5.436 -20.010 1.00 95.81 127 THR A O 1
ATOM 1022 N N . LYS A 1 128 ? 2.660 -4.916 -20.961 1.00 92.75 128 LYS A N 1
ATOM 1023 C CA . LYS A 1 128 ? 2.834 -3.464 -20.861 1.00 92.75 128 LYS A CA 1
ATOM 1024 C C . LYS A 1 128 ? 2.791 -3.018 -19.394 1.00 92.75 128 LYS A C 1
ATOM 1026 O O . LYS A 1 128 ? 1.876 -3.396 -18.670 1.00 92.75 128 LYS A O 1
ATOM 1031 N N . MET A 1 129 ? 3.771 -2.211 -19.002 1.00 90.44 129 MET A N 1
ATOM 1032 C CA . MET A 1 129 ? 3.899 -1.546 -17.705 1.00 90.44 129 MET A CA 1
ATOM 1033 C C . MET A 1 129 ? 4.015 -0.033 -17.890 1.00 90.44 129 MET A C 1
ATOM 1035 O O . MET A 1 129 ? 4.357 0.428 -19.015 1.00 90.44 129 MET A O 1
#

Radius of gyration: 16.22 Å; chains: 1; bounding box: 37×29×50 Å

Organism: NCBI:txid470146

Secondary structure (DSSP, 8-state):
--PPPPTTHHHHHHHHHHHHHHHH-TT---HHHHHHHHHHHHHHHTSTTHHHHHHHHHHHHHHHHTT------SGGGG-HHHHHHSSS----SPSEEE-TTT--EEE--SSS-GGGSPP-B-TTT--B-

Foldseek 3Di:
DDDDDDPCLLVVLVVQLVVLQCVVQVQDRDPVRVVLQVVVSVVLVVDPCSRVLSVQLVVQVVCVVVVHADDDDDPVLLHSSSVRSHRHDRDNDAQWDADNPNGDIDHDPDPDHVVPDDWAADPPPRHID